Protein AF-A0A9D1HPH7-F1 (afdb_monomer_lite)

Secondary structure (DSSP, 8-state):
---B-BHHHHHHHHHH--TTT-----THHHHSGGGTTS-HHHHHHHHHHHHHHHHS-EE-TTSBEEE---HHHHHHHHHHHHTS---HHHHHHHHHHHHHTTSEEEETTTEEEEB--

Foldseek 3Di:
DWDFDFPVNLVVVVVPDDLVVDFDQDPCCPPPPLNPPPDPLLSLLLSLQVSQCSVDFDADPVRFTKDQDDLVVSQPSSCVSVVDRDDSVNSVVSVVVCVVSVQWDDDPNRMITGIDD

Structure (mmCIF, N/CA/C/O backbone):
data_AF-A0A9D1HPH7-F1
#
_entry.id   AF-A0A9D1HPH7-F1
#
loop_
_atom_site.group_PDB
_atom_site.id
_atom_site.type_symbol
_atom_site.label_atom_id
_atom_site.label_alt_id
_atom_site.label_comp_id
_atom_site.label_asym_id
_atom_site.label_entity_id
_atom_site.label_seq_id
_atom_site.pdbx_PDB_ins_code
_atom_site.Cartn_x
_atom_site.Cartn_y
_atom_site.Cartn_z
_atom_site.occupancy
_atom_site.B_iso_or_equiv
_atom_site.auth_seq_id
_atom_site.auth_comp_id
_atom_site.auth_asym_id
_atom_site.auth_atom_id
_atom_site.pdbx_PDB_model_num
ATOM 1 N N . MET A 1 1 ? -4.016 -16.016 -4.881 1.00 48.94 1 MET A N 1
ATOM 2 C CA . MET A 1 1 ? -2.557 -16.087 -4.683 1.00 48.94 1 MET A CA 1
ATOM 3 C C . MET A 1 1 ? -2.114 -14.645 -4.582 1.00 48.94 1 MET A C 1
ATOM 5 O O . MET A 1 1 ? -2.202 -13.943 -5.581 1.00 48.94 1 MET A O 1
ATOM 9 N N . ASN A 1 2 ? -1.843 -14.180 -3.363 1.00 67.44 2 ASN A N 1
ATOM 10 C CA . ASN A 1 2 ? -1.484 -12.783 -3.118 1.00 67.44 2 ASN A CA 1
ATOM 11 C C . ASN A 1 2 ? -0.053 -12.573 -3.629 1.00 67.44 2 ASN A C 1
ATOM 13 O O . ASN A 1 2 ? 0.795 -13.444 -3.429 1.00 67.44 2 ASN A O 1
ATOM 17 N N . ARG A 1 3 ? 0.179 -11.482 -4.364 1.00 87.12 3 ARG A N 1
ATOM 18 C CA . ARG A 1 3 ? 1.501 -11.086 -4.868 1.00 87.12 3 ARG A CA 1
ATOM 19 C 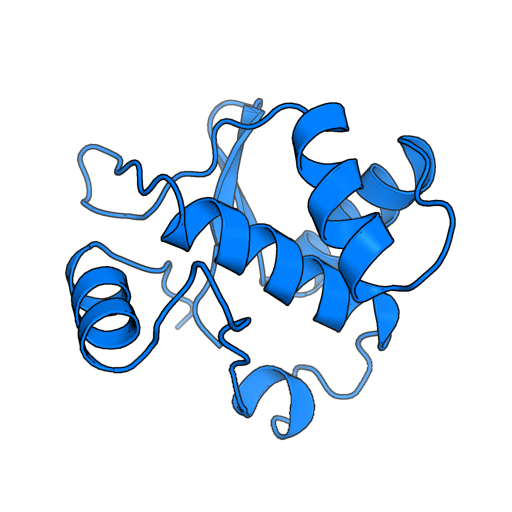C . ARG A 1 3 ? 1.750 -9.623 -4.518 1.00 87.12 3 ARG A C 1
ATOM 21 O O . ARG A 1 3 ? 0.810 -8.828 -4.537 1.00 87.12 3 ARG A O 1
ATOM 28 N N . PHE A 1 4 ? 3.002 -9.272 -4.265 1.00 91.19 4 PHE A N 1
ATOM 29 C CA . PHE A 1 4 ? 3.410 -7.890 -4.033 1.00 91.19 4 PHE A CA 1
ATOM 30 C C . PHE A 1 4 ? 3.547 -7.124 -5.345 1.00 91.19 4 PHE A C 1
ATOM 32 O O . PHE A 1 4 ? 3.727 -7.734 -6.403 1.00 91.19 4 PHE A O 1
ATOM 39 N N . TYR A 1 5 ? 3.459 -5.795 -5.275 1.00 91.88 5 TYR A N 1
ATOM 40 C CA . TYR A 1 5 ? 3.863 -4.956 -6.400 1.00 91.88 5 TYR A CA 1
ATOM 41 C C . TYR A 1 5 ? 5.327 -5.201 -6.727 1.00 91.88 5 TYR A C 1
ATOM 43 O O . TYR A 1 5 ? 6.176 -5.224 -5.836 1.00 91.88 5 TYR A O 1
ATOM 51 N N . ARG A 1 6 ? 5.614 -5.343 -8.015 1.00 93.38 6 ARG A N 1
ATOM 52 C CA . ARG A 1 6 ? 6.971 -5.460 -8.541 1.00 93.38 6 ARG A CA 1
ATOM 53 C C . ARG A 1 6 ? 7.329 -4.261 -9.390 1.00 93.38 6 ARG A C 1
ATOM 55 O O . ARG A 1 6 ? 6.471 -3.453 -9.740 1.00 93.38 6 ARG A O 1
ATOM 62 N N . GLN A 1 7 ? 8.601 -4.184 -9.761 1.00 90.62 7 GLN A N 1
ATOM 63 C CA . GLN A 1 7 ? 9.105 -3.136 -10.644 1.00 90.62 7 GLN A CA 1
ATOM 64 C C . GLN A 1 7 ? 8.269 -2.988 -11.923 1.00 90.62 7 GLN A C 1
ATOM 66 O O . GLN A 1 7 ? 7.869 -1.881 -12.261 1.00 90.62 7 GLN A O 1
ATOM 71 N N . GLU A 1 8 ? 7.913 -4.099 -12.569 1.00 91.06 8 GLU A N 1
ATOM 72 C CA . GLU A 1 8 ? 7.071 -4.100 -13.773 1.00 91.06 8 GLU A CA 1
ATOM 73 C C . GLU A 1 8 ? 5.682 -3.479 -13.548 1.00 91.06 8 GLU A C 1
ATOM 75 O O . GLU A 1 8 ? 5.189 -2.741 -14.402 1.00 91.06 8 GLU A O 1
ATOM 80 N N . ASP A 1 9 ? 5.064 -3.733 -12.390 1.00 92.25 9 ASP A N 1
ATOM 81 C CA . ASP A 1 9 ? 3.749 -3.185 -12.059 1.00 92.25 9 ASP A CA 1
ATOM 82 C C . ASP A 1 9 ? 3.850 -1.673 -11.803 1.00 92.25 9 ASP A C 1
ATOM 84 O O . ASP A 1 9 ? 2.995 -0.903 -12.246 1.00 92.25 9 ASP A O 1
ATOM 88 N N . ILE A 1 10 ? 4.911 -1.238 -11.113 1.00 90.94 10 ILE A N 1
ATOM 89 C CA . ILE A 1 10 ? 5.182 0.179 -10.843 1.00 90.94 10 ILE A CA 1
ATOM 90 C C . ILE A 1 10 ? 5.435 0.934 -12.148 1.00 90.94 10 ILE A C 1
ATOM 92 O O . ILE A 1 10 ? 4.788 1.952 -12.389 1.00 90.94 10 ILE A O 1
ATOM 96 N N . ASP A 1 11 ? 6.305 0.415 -13.014 1.00 90.50 11 ASP A N 1
ATOM 97 C CA . ASP A 1 11 ? 6.617 1.024 -14.309 1.00 90.50 11 ASP A CA 1
ATOM 98 C C . ASP A 1 11 ? 5.356 1.142 -15.177 1.00 90.50 11 ASP A C 1
ATOM 100 O O . ASP A 1 11 ? 5.109 2.178 -15.805 1.00 90.50 11 ASP A O 1
ATOM 104 N N . GLN A 1 12 ? 4.501 0.113 -15.165 1.00 90.94 12 GLN A N 1
ATOM 105 C CA . GLN A 1 12 ? 3.226 0.142 -15.873 1.00 90.94 12 GLN A CA 1
ATOM 106 C C . GLN A 1 12 ? 2.294 1.233 -15.328 1.00 90.94 12 GLN A C 1
ATOM 108 O O . GLN A 1 12 ? 1.704 1.974 -16.118 1.00 90.94 12 GLN A O 1
ATOM 113 N N . ILE A 1 13 ? 2.164 1.362 -14.005 1.00 89.81 13 ILE A N 1
ATOM 114 C CA . ILE A 1 13 ? 1.327 2.397 -13.382 1.00 89.81 13 ILE A CA 1
ATOM 115 C C . ILE A 1 13 ? 1.864 3.790 -13.722 1.00 89.81 13 ILE A C 1
ATOM 117 O O . ILE A 1 13 ? 1.107 4.636 -14.199 1.00 89.81 13 ILE A O 1
ATOM 121 N N . LEU A 1 14 ? 3.166 4.017 -13.539 1.00 88.31 14 LEU A N 1
ATOM 122 C CA . LEU A 1 14 ? 3.806 5.313 -13.773 1.00 88.31 14 LEU A CA 1
ATOM 123 C C . LEU A 1 14 ? 3.800 5.721 -15.253 1.00 88.31 14 LEU A C 1
ATOM 125 O O . LEU A 1 14 ? 3.782 6.911 -15.556 1.00 88.31 14 LEU A O 1
ATOM 129 N N . SER A 1 15 ? 3.729 4.767 -16.188 1.00 88.25 15 SER A N 1
ATOM 130 C CA . SER A 1 15 ? 3.554 5.082 -17.614 1.00 88.25 15 SER A CA 1
ATOM 131 C C . SER A 1 15 ? 2.208 5.750 -17.935 1.00 88.25 15 SER A C 1
ATOM 133 O O . SER A 1 15 ? 2.092 6.461 -18.934 1.00 88.25 15 SER A O 1
ATOM 135 N N . GLY A 1 16 ? 1.189 5.527 -17.095 1.00 83.38 16 GLY A N 1
ATOM 136 C CA . GLY A 1 16 ? -0.178 6.011 -17.296 1.00 83.38 16 GLY A CA 1
ATOM 137 C C . GLY A 1 16 ? -0.662 7.038 -16.270 1.00 83.38 16 GLY A C 1
ATOM 138 O O . GLY A 1 16 ? -1.793 7.504 -16.396 1.00 83.38 16 GLY A O 1
ATOM 139 N N . TYR A 1 17 ? 0.147 7.379 -15.262 1.00 79.94 17 TYR A N 1
ATOM 140 C CA . TYR A 1 17 ? -0.237 8.249 -14.146 1.00 79.94 17 TYR A CA 1
ATOM 141 C C . TYR A 1 17 ? 0.865 9.254 -13.799 1.00 79.94 17 TYR A C 1
ATOM 143 O O . TYR A 1 17 ? 2.020 8.884 -13.606 1.00 79.94 17 TYR A O 1
ATOM 151 N N . ASP A 1 18 ? 0.489 10.523 -13.625 1.00 83.31 18 ASP A N 1
ATOM 152 C CA . ASP A 1 18 ? 1.373 11.537 -13.044 1.00 83.31 18 ASP A CA 1
ATOM 153 C C . ASP A 1 18 ? 1.245 11.503 -11.515 1.00 83.31 18 ASP A C 1
ATOM 155 O O . ASP A 1 18 ? 0.365 12.141 -10.928 1.00 83.31 18 ASP A O 1
ATOM 159 N N . ILE A 1 19 ? 2.128 10.738 -10.867 1.00 80.94 19 ILE A N 1
ATOM 160 C CA . ILE A 1 19 ? 2.114 10.538 -9.411 1.00 80.94 19 ILE A CA 1
ATOM 161 C C . ILE A 1 19 ? 2.335 11.842 -8.630 1.00 80.94 19 ILE A C 1
ATOM 163 O O . ILE A 1 19 ? 1.973 11.916 -7.463 1.00 80.94 19 ILE A O 1
ATOM 167 N N . GLN A 1 20 ? 2.872 12.906 -9.243 1.00 76.62 20 GLN A N 1
ATOM 168 C CA . GLN A 1 20 ? 3.022 14.192 -8.551 1.00 76.62 20 GLN A CA 1
ATOM 169 C C . GLN A 1 20 ? 1.709 14.976 -8.458 1.00 76.62 20 GLN A C 1
ATOM 171 O O . GLN A 1 20 ? 1.576 15.858 -7.603 1.00 76.62 20 GLN A O 1
ATOM 176 N N . LYS A 1 21 ? 0.742 14.676 -9.331 1.00 77.62 21 LYS A N 1
ATOM 177 C CA . LYS A 1 21 ? -0.555 15.360 -9.376 1.00 77.62 21 LYS A CA 1
ATOM 178 C C . LYS A 1 21 ? -1.683 14.517 -8.803 1.00 77.62 21 LYS A C 1
ATOM 180 O O . LYS A 1 21 ? -2.539 15.066 -8.110 1.00 77.62 21 LYS A O 1
ATOM 185 N N . ASP A 1 22 ? -1.653 13.211 -9.047 1.00 81.81 22 ASP A N 1
ATOM 186 C CA . ASP A 1 22 ? -2.763 12.312 -8.764 1.00 81.81 22 ASP A CA 1
ATOM 187 C C . ASP A 1 22 ? -2.353 11.103 -7.915 1.00 81.81 22 ASP A C 1
ATOM 189 O O . ASP A 1 22 ? -1.200 10.676 -7.875 1.00 81.81 22 ASP A O 1
ATOM 193 N N . PHE A 1 23 ? -3.345 10.515 -7.245 1.00 84.81 23 PHE A N 1
ATOM 194 C CA . PHE A 1 23 ? -3.201 9.243 -6.546 1.00 84.81 23 PHE A CA 1
ATOM 195 C C . PHE A 1 23 ? -3.677 8.104 -7.441 1.00 84.81 23 PHE A C 1
ATOM 197 O O . PHE A 1 23 ? -4.784 8.149 -7.984 1.00 84.81 23 PHE A O 1
ATOM 204 N N . TYR A 1 24 ? -2.871 7.050 -7.546 1.00 88.81 24 TYR A N 1
ATOM 205 C CA . TYR A 1 24 ? -3.315 5.811 -8.167 1.00 88.81 24 TYR A CA 1
ATOM 206 C C . TYR A 1 24 ? -4.266 5.066 -7.221 1.00 88.81 24 TYR A C 1
ATOM 208 O O . TYR A 1 24 ? -3.932 4.794 -6.068 1.00 88.81 24 TYR A O 1
ATOM 216 N N . VAL A 1 25 ? -5.468 4.745 -7.708 1.00 90.12 25 VAL A N 1
ATOM 217 C CA . VAL A 1 25 ? -6.522 4.097 -6.917 1.00 90.12 25 VAL A CA 1
ATOM 218 C C . VAL A 1 25 ? -6.907 2.766 -7.557 1.00 90.12 25 VAL A C 1
ATOM 220 O O . VAL A 1 25 ? -7.635 2.751 -8.556 1.00 90.12 25 VAL A O 1
ATOM 223 N N . PRO A 1 26 ? -6.492 1.630 -6.976 1.00 90.19 26 PRO A N 1
ATOM 224 C CA . PRO A 1 26 ? -6.900 0.331 -7.487 1.00 90.19 26 PRO A CA 1
ATOM 225 C C . PRO A 1 26 ? -8.406 0.113 -7.336 1.00 90.19 26 PRO A C 1
ATOM 227 O O . PRO A 1 26 ? -8.954 0.073 -6.231 1.00 90.19 26 PRO A O 1
ATOM 230 N N . GLY A 1 27 ? -9.107 -0.064 -8.458 1.00 88.38 27 GLY A N 1
ATOM 231 C CA . GLY A 1 27 ? -10.564 -0.231 -8.450 1.00 88.38 27 GLY A CA 1
ATOM 232 C C . GLY A 1 27 ? -11.031 -1.470 -7.677 1.00 88.38 27 GLY A C 1
ATOM 233 O O . GLY A 1 27 ? -12.126 -1.469 -7.109 1.00 88.38 27 GLY A O 1
ATOM 234 N N . ALA A 1 28 ? -10.199 -2.511 -7.618 1.00 88.81 28 ALA A N 1
ATOM 235 C CA . ALA A 1 28 ? -10.465 -3.737 -6.878 1.00 88.81 28 ALA A CA 1
ATOM 236 C C . ALA A 1 28 ? -10.678 -3.503 -5.377 1.00 88.81 28 ALA A C 1
ATOM 238 O O . ALA A 1 28 ? -11.593 -4.096 -4.804 1.00 88.81 28 ALA A O 1
ATOM 239 N N . LEU A 1 29 ? -9.946 -2.557 -4.778 1.00 89.88 29 LEU A N 1
ATOM 240 C CA . LEU A 1 29 ? -10.058 -2.188 -3.363 1.00 89.88 29 LEU A CA 1
ATOM 241 C C . LEU A 1 29 ? -11.485 -1.753 -2.974 1.00 89.88 2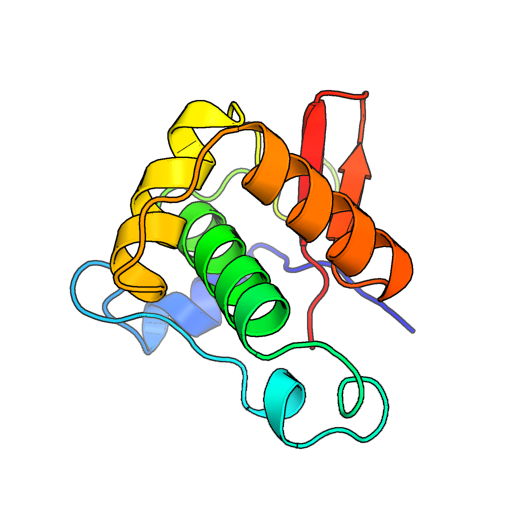9 LEU A C 1
ATOM 243 O O . LEU A 1 29 ? -11.915 -1.902 -1.828 1.00 89.88 29 LEU A O 1
ATOM 247 N N . PHE A 1 30 ? -12.256 -1.234 -3.933 1.00 89.69 30 PHE A N 1
ATOM 248 C CA . PHE A 1 30 ? -13.632 -0.770 -3.724 1.00 89.69 30 PHE A CA 1
ATOM 249 C C . PHE A 1 30 ? -14.692 -1.720 -4.283 1.00 89.69 30 PHE A C 1
ATOM 251 O O . PHE A 1 30 ? -15.838 -1.670 -3.837 1.00 89.69 30 PHE A O 1
ATOM 258 N N . LYS A 1 31 ? -14.331 -2.575 -5.246 1.00 88.75 31 LYS A N 1
ATOM 259 C CA . LYS A 1 31 ? -15.277 -3.426 -5.982 1.00 88.75 31 LYS A CA 1
ATOM 260 C C . LYS A 1 31 ? -15.281 -4.884 -5.524 1.00 88.75 31 LYS A C 1
ATOM 262 O O . LYS A 1 31 ? -16.325 -5.528 -5.605 1.00 88.75 31 LYS A O 1
ATOM 267 N N . GLN A 1 32 ? -14.149 -5.421 -5.067 1.00 88.69 32 GLN A N 1
ATOM 268 C CA . GLN A 1 32 ? -14.055 -6.827 -4.677 1.00 88.69 32 GLN A CA 1
ATOM 269 C C . GLN A 1 32 ? -14.706 -7.086 -3.312 1.00 88.69 32 GLN A C 1
ATOM 271 O O . GLN A 1 32 ? -14.619 -6.279 -2.386 1.00 88.69 32 GLN A O 1
ATOM 276 N N . ILE A 1 33 ? -15.338 -8.257 -3.180 1.00 86.31 33 ILE A N 1
ATOM 277 C CA . ILE A 1 33 ? -16.022 -8.682 -1.948 1.00 86.31 33 ILE A CA 1
ATOM 278 C C . ILE A 1 33 ? -15.026 -8.840 -0.791 1.00 86.31 33 ILE A C 1
ATOM 280 O O . ILE A 1 33 ? -15.369 -8.486 0.335 1.00 86.31 33 ILE A O 1
ATOM 284 N N . ALA A 1 34 ? -13.798 -9.288 -1.077 1.00 84.62 34 ALA A N 1
ATOM 285 C CA . ALA A 1 34 ? -12.733 -9.463 -0.087 1.00 84.62 34 ALA A CA 1
ATOM 286 C C . ALA A 1 34 ? -12.465 -8.186 0.730 1.00 84.62 34 ALA A C 1
ATOM 288 O O . ALA A 1 34 ? -12.276 -8.253 1.939 1.00 84.62 34 ALA A O 1
ATOM 289 N N . TYR A 1 35 ? -12.565 -7.011 0.100 1.00 87.12 35 TYR A N 1
ATOM 290 C CA . TYR A 1 35 ? -12.307 -5.715 0.737 1.00 87.12 35 TYR A CA 1
ATOM 291 C C . TYR A 1 35 ? -13.586 -4.946 1.086 1.00 87.12 35 TYR A C 1
ATOM 293 O O . TYR A 1 35 ? -13.532 -3.757 1.408 1.00 87.12 35 TYR A O 1
ATOM 301 N N . ARG A 1 36 ? -14.767 -5.577 1.010 1.00 86.31 36 ARG A N 1
ATOM 302 C CA . ARG A 1 36 ? -16.051 -4.901 1.270 1.00 86.31 36 ARG A CA 1
ATOM 303 C C . ARG A 1 36 ? -16.145 -4.373 2.701 1.00 86.31 36 ARG A C 1
ATOM 305 O O . ARG A 1 36 ? -16.654 -3.275 2.894 1.00 86.31 36 ARG A O 1
ATOM 312 N N . ASN A 1 37 ? -15.652 -5.143 3.667 1.00 87.19 37 ASN A N 1
ATOM 313 C CA . ASN A 1 37 ? -15.749 -4.814 5.091 1.00 87.19 37 ASN A CA 1
ATOM 314 C C . ASN A 1 37 ? -14.614 -3.902 5.578 1.00 87.19 37 ASN A C 1
ATOM 316 O O . ASN A 1 37 ? -14.660 -3.429 6.710 1.00 87.19 37 ASN A O 1
ATOM 320 N N . LEU A 1 38 ? -13.608 -3.641 4.735 1.00 90.69 38 LEU A N 1
ATOM 321 C CA . LEU A 1 38 ? -12.521 -2.735 5.080 1.00 90.69 38 LEU A CA 1
ATOM 322 C C . LEU A 1 38 ? -13.068 -1.309 5.205 1.00 90.69 38 LEU A C 1
ATOM 324 O O . LEU A 1 38 ? -13.772 -0.826 4.310 1.00 90.69 38 LEU A O 1
ATOM 328 N N . ARG A 1 39 ? -12.725 -0.623 6.297 1.00 90.75 39 ARG A N 1
ATOM 329 C CA . ARG A 1 39 ? -13.148 0.765 6.514 1.00 90.75 39 ARG A CA 1
ATOM 330 C C . ARG A 1 39 ? -12.585 1.665 5.420 1.00 90.75 39 ARG A C 1
ATOM 332 O O . ARG A 1 39 ? -11.492 1.430 4.905 1.00 90.75 39 ARG A O 1
ATOM 339 N N . LEU A 1 40 ? -13.323 2.717 5.077 1.00 88.94 40 LEU A N 1
ATOM 340 C CA . LEU A 1 40 ? -12.919 3.640 4.020 1.00 88.94 40 LEU A CA 1
ATOM 341 C C . LEU A 1 40 ? -11.564 4.290 4.338 1.00 88.94 40 LEU A C 1
ATOM 343 O O . LEU A 1 40 ? -10.720 4.404 3.457 1.00 88.94 40 LEU A O 1
ATOM 347 N N . GLU A 1 41 ? -11.326 4.641 5.600 1.00 87.69 41 GLU A N 1
ATOM 348 C CA . GLU A 1 41 ? -10.052 5.177 6.083 1.00 87.69 41 GLU A CA 1
ATOM 349 C C . GLU A 1 41 ? -8.884 4.216 5.850 1.00 87.69 41 GLU A C 1
ATOM 351 O O . GLU A 1 41 ? -7.813 4.648 5.444 1.00 87.69 41 GLU A O 1
ATOM 356 N N . VAL A 1 42 ? -9.098 2.914 6.039 1.00 90.56 42 VAL A N 1
ATOM 357 C CA . VAL A 1 42 ? -8.067 1.889 5.828 1.00 90.56 42 VAL A CA 1
ATOM 358 C C . VAL A 1 42 ? -7.788 1.715 4.332 1.00 90.56 42 VAL A C 1
ATOM 360 O O . VAL A 1 42 ? -6.638 1.569 3.929 1.00 90.56 42 VAL A O 1
ATOM 363 N N . LYS A 1 43 ? -8.814 1.827 3.475 1.00 92.12 43 LYS A N 1
ATOM 364 C CA . LYS A 1 43 ? -8.627 1.844 2.012 1.00 92.12 43 LYS A CA 1
ATOM 365 C C . LYS A 1 43 ? -7.809 3.054 1.567 1.00 92.12 43 LYS A C 1
ATOM 367 O O . LYS A 1 43 ? -6.892 2.916 0.764 1.00 92.12 43 LYS A O 1
ATOM 372 N N . TRP A 1 44 ? -8.108 4.232 2.115 1.00 89.81 44 TRP A N 1
ATOM 373 C CA . TRP A 1 44 ? -7.290 5.424 1.889 1.00 89.81 44 TRP A CA 1
ATOM 374 C C . TRP A 1 44 ? -5.879 5.256 2.432 1.00 89.81 44 TRP A C 1
ATOM 376 O O . TRP A 1 44 ? -4.937 5.732 1.802 1.00 89.81 44 TRP A O 1
ATOM 386 N N . ALA A 1 45 ? -5.722 4.535 3.543 1.00 89.44 45 ALA A N 1
ATOM 387 C CA . ALA A 1 45 ? -4.410 4.259 4.088 1.00 89.44 45 ALA A CA 1
ATOM 388 C C . ALA A 1 45 ? -3.549 3.433 3.138 1.00 89.44 45 ALA A C 1
ATOM 390 O O . ALA A 1 45 ? -2.419 3.817 2.848 1.00 89.44 45 ALA A O 1
ATOM 391 N N . TYR A 1 46 ? -4.120 2.377 2.564 1.00 91.94 46 TYR A N 1
ATOM 392 C CA . TYR A 1 46 ? -3.466 1.597 1.521 1.00 91.94 46 TYR A CA 1
ATOM 393 C C . TYR A 1 46 ? -3.054 2.458 0.315 1.00 91.94 46 TYR A C 1
ATOM 395 O O . TYR A 1 46 ? -1.915 2.375 -0.133 1.00 91.94 46 TYR A O 1
ATOM 403 N N . ILE A 1 47 ? -3.945 3.328 -0.178 1.00 91.00 47 ILE A N 1
ATOM 404 C CA . ILE A 1 47 ? -3.644 4.234 -1.304 1.00 91.00 47 ILE A CA 1
ATOM 405 C C . ILE A 1 47 ? -2.494 5.188 -0.952 1.00 91.00 47 ILE A C 1
ATOM 407 O O . ILE A 1 47 ? -1.631 5.447 -1.786 1.00 91.00 47 ILE A O 1
ATOM 411 N N . GLY A 1 48 ? -2.454 5.689 0.286 1.00 89.00 48 GLY A N 1
ATOM 412 C CA . GLY A 1 48 ? -1.364 6.530 0.775 1.00 89.00 48 GLY A CA 1
ATOM 413 C C . GLY A 1 48 ? -0.019 5.803 0.805 1.00 89.00 48 GLY A C 1
ATOM 414 O O . GLY A 1 48 ? 0.979 6.365 0.363 1.00 89.00 48 GLY A O 1
ATOM 415 N N . LEU A 1 49 ? 0.005 4.548 1.265 1.00 89.31 49 LEU A N 1
ATOM 416 C CA . LEU A 1 49 ? 1.215 3.717 1.241 1.00 89.31 49 LEU A CA 1
ATOM 417 C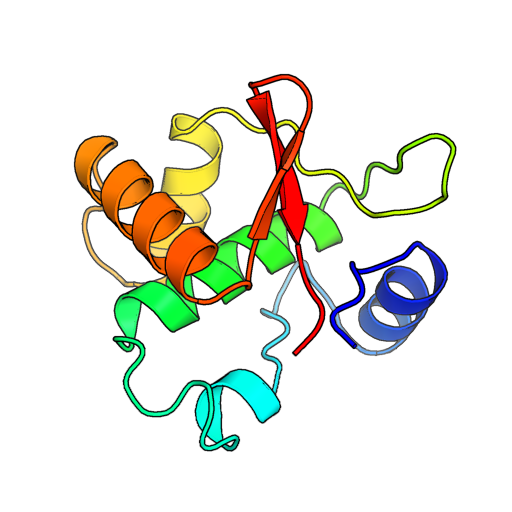 C . LEU A 1 49 ? 1.658 3.414 -0.190 1.00 89.31 49 LEU A C 1
ATOM 419 O O . LEU A 1 49 ? 2.836 3.546 -0.507 1.00 89.31 49 LEU A O 1
ATOM 423 N N . LEU A 1 50 ? 0.717 3.070 -1.070 1.00 90.69 50 LEU A N 1
ATOM 424 C CA . LEU A 1 50 ? 1.007 2.813 -2.476 1.00 90.69 50 LEU A CA 1
ATOM 425 C C . LEU A 1 50 ? 1.578 4.056 -3.164 1.00 90.69 50 LEU A C 1
ATOM 427 O O . LEU A 1 50 ? 2.531 3.955 -3.923 1.00 90.69 50 LEU A O 1
ATOM 431 N N . HIS A 1 51 ? 1.055 5.241 -2.862 1.00 89.44 51 HIS A N 1
ATOM 432 C CA . HIS A 1 51 ? 1.598 6.488 -3.390 1.00 89.44 51 HIS A CA 1
ATOM 433 C C . HIS A 1 51 ? 3.042 6.746 -2.946 1.00 89.44 51 HIS A C 1
ATOM 435 O O . HIS A 1 51 ? 3.834 7.224 -3.753 1.00 89.44 51 HIS A O 1
ATOM 441 N N . LEU A 1 52 ? 3.403 6.402 -1.706 1.00 87.75 52 LEU A N 1
ATOM 442 C CA . LEU A 1 52 ? 4.793 6.485 -1.252 1.00 87.75 52 LEU A CA 1
ATOM 443 C C . LEU A 1 52 ? 5.690 5.513 -2.025 1.00 87.75 52 LEU A C 1
ATOM 445 O O . LEU A 1 52 ? 6.722 5.932 -2.539 1.00 87.75 52 LEU A O 1
ATOM 449 N N . VAL A 1 53 ? 5.249 4.260 -2.192 1.00 89.75 53 VAL A N 1
ATOM 450 C CA . VAL A 1 53 ? 5.962 3.258 -3.006 1.00 89.75 53 VAL A CA 1
ATOM 451 C C . VAL A 1 53 ? 6.158 3.740 -4.447 1.00 89.75 53 VAL A C 1
ATOM 453 O O . VAL A 1 53 ? 7.225 3.562 -5.017 1.00 89.75 53 VAL A O 1
ATOM 456 N N . LEU A 1 54 ? 5.141 4.361 -5.046 1.00 89.19 54 LEU A N 1
ATOM 457 C CA . LEU A 1 54 ? 5.211 4.873 -6.416 1.00 89.19 54 LEU A CA 1
ATOM 458 C C . LEU A 1 54 ? 6.063 6.147 -6.540 1.00 89.19 54 LEU A C 1
ATOM 460 O O . LEU A 1 54 ? 6.577 6.423 -7.621 1.00 89.19 54 LEU A O 1
ATOM 464 N N . SER A 1 55 ? 6.188 6.934 -5.469 1.00 86.69 55 SER A N 1
ATOM 465 C CA . SER A 1 55 ? 6.946 8.192 -5.479 1.00 86.69 55 SER A CA 1
ATOM 466 C C . SER A 1 55 ? 8.449 7.962 -5.335 1.00 86.69 55 SER A C 1
ATOM 468 O O . SER A 1 55 ? 9.229 8.600 -6.037 1.00 86.69 55 SER A O 1
ATOM 470 N N . GLU A 1 56 ? 8.853 7.041 -4.458 1.00 86.00 56 GLU A N 1
ATOM 471 C CA . GLU A 1 56 ? 10.251 6.630 -4.285 1.00 86.00 56 GLU A CA 1
ATOM 472 C C . GLU A 1 56 ? 10.321 5.093 -4.268 1.00 86.00 56 GLU A C 1
ATOM 474 O O . GLU A 1 56 ? 10.371 4.469 -3.204 1.00 86.00 56 GLU A O 1
ATOM 479 N N . PRO A 1 57 ? 10.265 4.453 -5.450 1.00 86.25 57 PRO A N 1
ATOM 480 C CA . PRO A 1 57 ? 10.261 3.003 -5.536 1.00 86.25 57 PRO A CA 1
ATOM 481 C C . PRO A 1 57 ? 11.616 2.421 -5.132 1.00 86.25 57 PRO A C 1
ATOM 483 O O . PRO A 1 57 ? 12.650 2.697 -5.744 1.00 86.25 57 PRO A O 1
ATOM 486 N N . HIS A 1 58 ? 11.588 1.557 -4.121 1.00 88.69 58 HIS A N 1
ATOM 487 C CA . HIS A 1 58 ? 12.704 0.718 -3.704 1.00 88.69 58 HIS A CA 1
ATOM 488 C C . HIS A 1 58 ? 12.324 -0.750 -3.879 1.00 88.69 58 HIS A C 1
ATOM 490 O O . HIS A 1 58 ? 11.169 -1.116 -3.681 1.00 88.69 58 HIS A O 1
ATOM 496 N N . PHE A 1 59 ? 13.284 -1.599 -4.239 1.00 89.50 59 PHE A N 1
ATOM 497 C CA . PHE A 1 59 ? 13.037 -3.016 -4.506 1.00 89.50 59 PHE A CA 1
ATOM 498 C C . PHE A 1 59 ? 13.999 -3.890 -3.711 1.00 89.50 59 PHE A C 1
ATOM 500 O O . PHE A 1 59 ? 15.160 -3.523 -3.521 1.00 89.50 59 PHE A O 1
ATOM 507 N N . ASN A 1 60 ? 13.513 -5.041 -3.247 1.00 87.50 60 ASN A N 1
ATOM 508 C CA . ASN A 1 60 ? 14.366 -6.078 -2.666 1.00 87.50 60 ASN A CA 1
ATOM 509 C C . ASN A 1 60 ? 15.075 -6.899 -3.764 1.00 87.50 60 ASN A C 1
ATOM 511 O O . ASN A 1 60 ? 14.800 -6.742 -4.955 1.00 87.50 60 ASN A O 1
ATOM 515 N N . ASP A 1 61 ? 15.934 -7.841 -3.360 1.00 86.56 61 ASP A N 1
ATOM 516 C CA . ASP A 1 61 ? 16.641 -8.746 -4.284 1.00 86.56 61 ASP A CA 1
ATOM 517 C C . ASP A 1 61 ?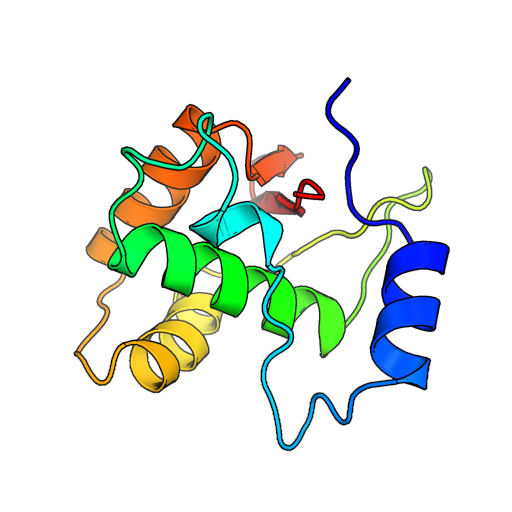 15.697 -9.634 -5.126 1.00 86.56 61 ASP A C 1
ATOM 519 O O . ASP A 1 61 ? 16.094 -10.150 -6.170 1.00 86.56 61 ASP A O 1
ATOM 523 N N . ASN A 1 62 ? 14.437 -9.797 -4.701 1.00 85.81 62 ASN A N 1
ATOM 524 C CA . ASN A 1 62 ? 13.401 -10.539 -5.426 1.00 85.81 62 ASN A CA 1
ATOM 525 C C . ASN A 1 62 ? 12.609 -9.661 -6.419 1.00 85.81 62 ASN A C 1
ATOM 527 O O . ASN A 1 62 ? 11.754 -10.181 -7.140 1.00 85.81 62 ASN A O 1
ATOM 531 N N . GLY A 1 63 ? 12.881 -8.351 -6.470 1.00 86.75 63 GLY A N 1
ATOM 532 C CA . GLY A 1 63 ? 12.178 -7.381 -7.313 1.00 86.75 63 GLY A CA 1
ATOM 533 C C . GLY A 1 63 ? 10.822 -6.916 -6.768 1.00 86.75 63 GLY A C 1
ATOM 534 O O . GLY A 1 63 ? 10.074 -6.260 -7.497 1.00 86.75 63 GLY A O 1
ATOM 535 N N . ASP A 1 64 ? 10.492 -7.244 -5.516 1.00 90.94 64 ASP A N 1
ATOM 536 C CA . ASP A 1 64 ? 9.270 -6.783 -4.855 1.00 90.94 64 ASP A CA 1
ATOM 537 C C . ASP A 1 64 ? 9.483 -5.387 -4.252 1.00 90.94 64 ASP A C 1
ATOM 539 O O . ASP A 1 64 ? 10.546 -5.079 -3.703 1.00 90.94 64 ASP A O 1
ATOM 543 N N . ALA A 1 65 ? 8.460 -4.543 -4.357 1.00 89.50 65 ALA A N 1
ATOM 544 C CA . ALA A 1 65 ? 8.501 -3.157 -3.928 1.00 89.50 65 ALA A CA 1
ATOM 545 C C . ALA A 1 65 ? 8.475 -3.035 -2.399 1.00 89.50 65 ALA A C 1
ATOM 547 O O . ALA A 1 65 ? 7.530 -3.477 -1.740 1.00 89.50 65 ALA A O 1
ATOM 548 N N . LEU A 1 66 ? 9.506 -2.393 -1.856 1.00 87.69 66 LEU A N 1
ATOM 549 C CA . LEU A 1 66 ? 9.701 -2.125 -0.440 1.00 87.69 66 LEU A CA 1
ATOM 550 C C . LEU A 1 66 ? 9.349 -0.681 -0.097 1.00 87.69 66 LEU A C 1
ATOM 552 O O . LEU A 1 66 ? 9.688 0.263 -0.810 1.00 87.69 66 LEU A O 1
ATOM 556 N N . LEU A 1 67 ? 8.741 -0.521 1.071 1.00 86.44 67 LEU A N 1
ATOM 557 C CA . LEU A 1 67 ? 8.498 0.759 1.707 1.00 86.44 67 LEU A CA 1
ATOM 558 C C . LEU A 1 67 ? 9.286 0.824 3.024 1.00 86.44 67 LEU A C 1
ATOM 560 O O . LEU A 1 67 ? 8.846 0.278 4.035 1.00 86.44 67 LEU A O 1
ATOM 564 N N . SER A 1 68 ? 10.424 1.521 3.014 1.00 78.31 68 SER A N 1
ATOM 565 C CA . SER A 1 68 ? 11.325 1.697 4.172 1.00 78.31 68 SER A CA 1
ATOM 566 C C . SER A 1 68 ? 11.096 3.026 4.906 1.00 78.31 68 SER A C 1
ATOM 568 O O . SER A 1 68 ? 12.034 3.727 5.287 1.00 78.31 68 SER A O 1
ATOM 570 N N . TYR A 1 69 ? 9.834 3.421 5.073 1.00 70.75 69 TYR A N 1
ATOM 571 C CA . TYR A 1 69 ? 9.480 4.713 5.661 1.00 70.75 69 TYR A CA 1
ATOM 572 C C . TYR A 1 69 ? 9.184 4.614 7.157 1.00 70.75 69 TYR A C 1
ATOM 574 O O . TYR A 1 69 ? 8.581 3.660 7.641 1.00 70.75 69 TYR A O 1
ATOM 582 N N . GLY A 1 70 ? 9.543 5.661 7.901 1.00 68.19 70 GLY A N 1
ATOM 583 C CA . GLY A 1 70 ? 9.082 5.820 9.279 1.00 68.19 70 GLY A CA 1
ATOM 584 C C . GLY A 1 70 ? 7.594 6.190 9.342 1.00 68.19 70 GLY A C 1
ATOM 585 O O . GLY A 1 70 ? 7.072 6.859 8.449 1.00 68.19 70 GLY A O 1
ATOM 586 N N . ILE A 1 71 ? 6.927 5.842 10.446 1.00 68.56 71 ILE A N 1
ATOM 587 C CA . ILE A 1 71 ? 5.508 6.165 10.723 1.00 68.56 71 ILE A CA 1
ATOM 588 C C . ILE A 1 71 ? 5.182 7.649 10.477 1.00 68.56 71 ILE A C 1
ATOM 590 O O . ILE A 1 71 ? 4.125 7.978 9.941 1.00 68.56 71 ILE A O 1
ATOM 594 N N . GLN A 1 72 ? 6.110 8.553 10.806 1.00 70.44 72 GLN A N 1
ATOM 595 C CA . GLN A 1 72 ? 5.941 9.995 10.597 1.00 70.44 72 GLN A CA 1
ATOM 596 C C . GLN A 1 72 ? 5.861 10.389 9.120 1.00 70.44 72 GLN A C 1
ATOM 598 O O . GLN A 1 72 ? 5.088 11.272 8.754 1.00 70.44 72 GLN A O 1
ATOM 603 N N . GLN A 1 73 ? 6.622 9.712 8.263 1.00 72.88 73 GLN A N 1
ATOM 604 C CA . GLN A 1 73 ? 6.636 9.977 6.826 1.00 72.88 73 GLN A CA 1
ATOM 605 C C . GLN A 1 73 ? 5.361 9.431 6.164 1.00 72.88 73 GLN A C 1
ATOM 607 O O . GLN A 1 73 ? 4.837 10.040 5.235 1.00 72.88 73 GLN A O 1
ATOM 612 N N . MET A 1 74 ? 4.787 8.357 6.719 1.00 75.06 74 MET A N 1
ATOM 613 C CA . MET A 1 74 ? 3.480 7.835 6.304 1.00 75.06 74 MET A CA 1
ATOM 614 C C . MET A 1 74 ? 2.317 8.746 6.715 1.00 75.06 74 MET A C 1
ATOM 616 O O . MET A 1 74 ? 1.333 8.851 5.989 1.00 75.06 74 MET A O 1
ATOM 620 N N . ALA A 1 75 ? 2.408 9.447 7.848 1.00 73.56 75 ALA A N 1
ATOM 621 C CA . ALA A 1 75 ? 1.309 10.267 8.359 1.00 73.56 75 ALA A CA 1
ATOM 622 C C . ALA A 1 75 ? 0.923 11.439 7.433 1.00 73.56 75 ALA A C 1
ATOM 624 O O . ALA A 1 75 ? -0.253 11.796 7.353 1.00 73.56 75 ALA A O 1
ATOM 625 N N . MET A 1 76 ? 1.881 12.031 6.711 1.00 72.94 76 MET A N 1
ATOM 626 C CA . MET A 1 76 ? 1.645 13.227 5.890 1.00 72.94 76 MET A CA 1
ATOM 627 C C . MET A 1 76 ? 0.788 12.956 4.631 1.00 72.94 76 MET A C 1
ATOM 629 O O . MET A 1 76 ? -0.226 13.644 4.460 1.00 72.94 76 MET A O 1
ATOM 633 N N . PRO A 1 77 ? 1.091 11.951 3.781 1.00 75.00 77 PRO A N 1
ATOM 634 C CA . PRO A 1 77 ? 0.202 11.549 2.686 1.00 75.00 77 PRO A CA 1
ATOM 635 C C . PRO A 1 77 ? -1.183 11.118 3.179 1.00 75.00 77 PRO A C 1
ATOM 637 O O . PRO A 1 77 ? -2.195 11.479 2.578 1.00 75.00 77 PRO A O 1
ATOM 640 N N . LEU A 1 78 ? -1.238 10.401 4.306 1.00 78.44 78 LEU A N 1
ATOM 641 C CA . LEU A 1 78 ? -2.488 9.942 4.914 1.00 78.44 78 LEU A CA 1
ATOM 642 C C . LEU A 1 78 ? -3.367 11.107 5.373 1.00 78.44 78 LEU A C 1
ATOM 644 O O . LEU A 1 78 ? -4.559 11.138 5.074 1.00 78.44 78 LEU A O 1
ATOM 648 N N . ALA A 1 79 ? -2.786 12.098 6.050 1.00 78.00 79 ALA A N 1
ATOM 649 C CA . ALA A 1 79 ? -3.505 13.292 6.480 1.00 78.00 79 ALA A CA 1
ATOM 650 C C . ALA A 1 79 ? -4.048 14.095 5.287 1.00 78.00 79 ALA A C 1
ATOM 652 O O . ALA A 1 79 ? -5.185 14.573 5.340 1.00 78.00 79 ALA A O 1
ATOM 653 N N . LYS A 1 80 ? -3.270 14.193 4.197 1.00 76.19 80 LYS A N 1
ATOM 654 C CA . LYS A 1 80 ? -3.684 14.853 2.949 1.00 76.19 80 LYS A CA 1
ATOM 655 C C . LYS A 1 80 ? -4.857 14.125 2.284 1.00 76.19 80 LYS A C 1
ATOM 657 O O . LYS A 1 80 ? -5.817 14.778 1.888 1.00 76.19 80 LYS A O 1
ATOM 662 N N . LEU A 1 81 ? -4.805 12.794 2.202 1.00 77.75 81 LEU A N 1
ATOM 663 C CA . LEU A 1 81 ? -5.872 11.969 1.620 1.00 77.75 81 LEU A CA 1
ATOM 664 C C . LEU A 1 81 ? -7.152 11.975 2.459 1.00 77.75 81 LEU A C 1
ATOM 666 O O . LEU A 1 81 ? -8.256 12.037 1.925 1.00 77.75 81 LEU A O 1
ATOM 670 N N . MET A 1 82 ? -7.015 11.914 3.781 1.00 73.06 82 MET A N 1
ATOM 671 C CA . MET A 1 82 ? -8.152 11.780 4.689 1.00 73.06 82 MET A CA 1
ATOM 672 C C . MET A 1 82 ? -8.754 13.120 5.127 1.00 73.06 82 MET A C 1
ATOM 674 O O . MET A 1 82 ? -9.784 13.118 5.805 1.00 73.06 82 MET A O 1
ATOM 678 N N . ASN A 1 83 ? -8.113 14.246 4.788 1.00 73.88 83 ASN A N 1
ATOM 679 C CA . ASN A 1 83 ? -8.468 15.596 5.240 1.00 73.88 83 ASN A CA 1
ATOM 680 C C . ASN A 1 83 ? -8.728 15.667 6.762 1.00 73.88 83 ASN A C 1
ATOM 682 O O . ASN A 1 83 ? -9.670 16.303 7.241 1.00 73.88 83 ASN A O 1
ATOM 686 N N . LYS A 1 84 ? -7.928 14.925 7.534 1.00 75.06 84 LYS A N 1
ATOM 687 C CA . LYS A 1 84 ? -8.062 14.758 8.986 1.00 75.06 84 LYS A CA 1
ATOM 688 C C . LYS A 1 84 ? -6.682 14.656 9.615 1.00 75.06 84 LYS A C 1
ATOM 690 O O . LYS A 1 84 ? -5.727 14.216 8.982 1.00 75.06 84 LYS A O 1
ATOM 695 N N . LYS A 1 85 ? -6.594 15.003 10.900 1.00 75.44 85 LYS A N 1
ATOM 696 C CA . LYS A 1 85 ? -5.373 14.794 11.677 1.00 75.44 85 LYS A CA 1
ATOM 697 C C . LYS A 1 85 ? -5.138 13.293 11.882 1.00 75.44 85 LYS A C 1
ATOM 699 O O . LYS A 1 85 ? -5.938 12.614 12.542 1.00 75.44 85 LYS A O 1
ATOM 704 N N . VAL A 1 86 ? -4.058 12.795 11.289 1.00 77.06 86 VAL A N 1
ATOM 705 C CA . VAL A 1 86 ? -3.568 11.425 11.446 1.00 77.06 86 VAL A CA 1
ATOM 706 C C . VAL A 1 86 ? -2.362 11.488 12.377 1.00 77.06 86 VAL A C 1
ATOM 708 O O . VAL A 1 86 ? -1.315 12.004 12.002 1.00 77.06 86 VAL A O 1
ATOM 711 N N . ASP A 1 87 ? -2.550 11.032 13.613 1.00 80.88 87 ASP A N 1
ATOM 712 C CA . ASP A 1 87 ? -1.480 10.908 14.606 1.00 80.88 87 ASP A CA 1
ATOM 713 C C . ASP A 1 87 ? -0.862 9.495 14.517 1.00 80.88 87 ASP A C 1
ATOM 715 O O . ASP A 1 87 ? -1.468 8.591 13.933 1.00 80.88 87 ASP A O 1
ATOM 719 N N . GLU A 1 88 ? 0.319 9.282 15.103 1.00 80.12 88 GLU A N 1
ATOM 720 C CA . GLU A 1 88 ? 1.082 8.023 14.986 1.00 80.12 88 GLU A CA 1
ATOM 721 C C . GLU A 1 88 ? 0.266 6.780 15.385 1.00 80.12 88 GLU A C 1
ATOM 723 O O . GLU A 1 88 ? 0.287 5.769 14.684 1.00 80.12 88 GLU A O 1
ATOM 728 N N . GLU A 1 89 ? -0.540 6.869 16.448 1.00 85.50 89 GLU A N 1
ATOM 729 C CA . GLU A 1 89 ? -1.410 5.774 16.904 1.00 85.50 89 GLU A CA 1
ATOM 730 C C . GLU A 1 89 ? -2.414 5.332 15.826 1.00 85.50 89 GLU A C 1
ATOM 732 O O . GLU A 1 89 ? -2.650 4.139 15.635 1.00 85.50 89 GLU A O 1
ATOM 737 N N . LYS A 1 90 ? -2.973 6.280 15.064 1.00 86.12 90 LYS A N 1
ATOM 738 C CA . LYS A 1 90 ? -3.905 5.962 13.972 1.00 86.12 90 LYS A CA 1
ATOM 739 C C . LYS A 1 90 ? -3.189 5.290 12.813 1.00 86.12 90 LYS A C 1
ATOM 741 O O . LYS A 1 90 ? -3.733 4.349 12.245 1.00 86.12 90 LYS A O 1
ATOM 746 N N . VAL A 1 91 ? -1.977 5.742 12.481 1.00 84.62 91 VAL A N 1
ATOM 747 C CA . VAL A 1 91 ? -1.154 5.083 11.456 1.00 84.62 91 VAL A CA 1
ATOM 748 C C . VAL A 1 91 ? -0.917 3.628 11.850 1.00 84.62 91 VAL A C 1
ATOM 750 O O . VAL A 1 91 ? -1.142 2.737 11.038 1.00 84.62 91 VAL A O 1
ATOM 753 N N . HIS A 1 92 ? -0.565 3.367 13.111 1.00 87.00 92 HIS A N 1
ATOM 754 C CA . HIS A 1 92 ? -0.409 2.002 13.612 1.00 87.00 92 HIS A CA 1
ATOM 755 C C . HIS A 1 92 ? -1.684 1.163 13.497 1.00 87.00 92 HIS A C 1
ATOM 757 O O . HIS A 1 92 ? -1.610 0.017 13.056 1.00 87.00 92 HIS A O 1
ATOM 763 N N . GLN A 1 93 ? -2.845 1.718 13.854 1.00 90.00 93 GLN A N 1
ATOM 764 C CA . GLN A 1 93 ? -4.128 1.023 13.704 1.00 90.00 93 GLN A CA 1
ATOM 765 C C . GLN A 1 93 ? -4.402 0.662 12.239 1.00 90.00 93 GLN A C 1
ATOM 767 O O . GLN A 1 93 ? -4.710 -0.492 11.947 1.00 90.00 93 GLN A O 1
ATOM 772 N N . TYR A 1 94 ? -4.194 1.603 11.312 1.00 89.88 94 TYR A N 1
ATOM 773 C CA . TYR A 1 94 ? -4.372 1.343 9.883 1.00 89.88 94 TYR A CA 1
ATOM 774 C C . TYR A 1 94 ? -3.413 0.275 9.366 1.00 89.88 94 TYR A C 1
ATOM 776 O O . TYR A 1 94 ? -3.841 -0.616 8.643 1.00 89.88 94 TYR A O 1
ATOM 784 N N . LEU A 1 95 ? -2.138 0.314 9.761 1.00 89.19 95 LEU A N 1
ATOM 785 C CA . LEU A 1 95 ? -1.171 -0.715 9.379 1.00 89.19 95 LEU A CA 1
ATOM 786 C C . LEU A 1 95 ? -1.572 -2.099 9.906 1.00 89.19 95 LEU A C 1
ATOM 788 O O . LEU A 1 95 ? -1.418 -3.086 9.194 1.00 89.19 95 LEU A O 1
ATOM 792 N N . ASN A 1 96 ? -2.114 -2.188 11.123 1.00 90.81 96 ASN A N 1
ATOM 793 C CA . ASN A 1 96 ? -2.595 -3.458 11.667 1.00 90.81 96 ASN A CA 1
ATOM 794 C C . ASN A 1 96 ? -3.783 -4.001 10.861 1.00 90.81 96 ASN A C 1
ATOM 796 O O . ASN A 1 96 ? -3.742 -5.151 10.438 1.00 90.81 96 ASN A O 1
ATOM 800 N N . GLU A 1 97 ? -4.784 -3.170 10.567 1.00 91.62 97 GLU A N 1
ATOM 801 C CA . GLU A 1 97 ? -5.942 -3.578 9.757 1.00 91.62 97 GLU A CA 1
ATOM 802 C C . GLU A 1 97 ? -5.556 -3.954 8.321 1.00 91.62 97 GLU A C 1
ATOM 804 O O . GLU A 1 97 ? -6.126 -4.877 7.743 1.00 91.62 97 GLU A O 1
ATOM 809 N N . LEU A 1 98 ? -4.574 -3.265 7.732 1.00 91.81 98 LEU A N 1
ATOM 810 C CA . LEU A 1 98 ? -4.050 -3.612 6.411 1.00 91.81 98 LEU A CA 1
ATOM 811 C C . LEU A 1 98 ? -3.332 -4.963 6.413 1.00 91.81 98 LEU A C 1
ATOM 813 O O . LEU A 1 98 ? -3.472 -5.707 5.445 1.00 91.81 98 LEU A O 1
ATOM 817 N N . ARG A 1 99 ? -2.600 -5.301 7.483 1.00 91.12 99 ARG A N 1
ATOM 818 C CA . ARG A 1 99 ? -2.006 -6.639 7.637 1.00 91.12 99 ARG A CA 1
ATOM 819 C C . ARG A 1 99 ? -3.080 -7.709 7.800 1.00 91.12 99 ARG A C 1
ATOM 821 O O . ARG A 1 99 ? -3.000 -8.734 7.143 1.00 91.12 99 ARG A O 1
ATOM 828 N N . GLU A 1 100 ? -4.097 -7.464 8.626 1.00 90.69 100 GLU A N 1
ATOM 829 C CA . GLU A 1 100 ? -5.217 -8.403 8.816 1.00 90.69 100 GLU A CA 1
ATOM 830 C C . GLU A 1 100 ? -6.019 -8.644 7.528 1.00 90.69 100 GLU A C 1
ATOM 832 O O . GLU A 1 100 ? -6.632 -9.696 7.365 1.00 90.69 100 GLU A O 1
ATOM 837 N N . ALA A 1 101 ? -6.008 -7.678 6.607 1.00 90.25 101 ALA A N 1
ATOM 838 C CA . ALA A 1 101 ? -6.637 -7.779 5.294 1.00 90.25 101 ALA A CA 1
ATOM 839 C C . ALA A 1 101 ? -5.712 -8.329 4.191 1.00 90.25 101 ALA A C 1
ATOM 841 O O . ALA A 1 101 ? -6.083 -8.268 3.017 1.00 90.25 101 ALA A O 1
ATOM 842 N N . ASP A 1 102 ? -4.516 -8.814 4.545 1.00 90.44 102 ASP A N 1
ATOM 843 C CA . ASP A 1 102 ? -3.473 -9.272 3.621 1.00 90.44 102 ASP A CA 1
ATOM 844 C C . ASP A 1 102 ? -3.104 -8.230 2.544 1.00 90.44 102 ASP A C 1
ATOM 846 O O . ASP A 1 102 ? -2.756 -8.572 1.414 1.00 90.44 102 ASP A O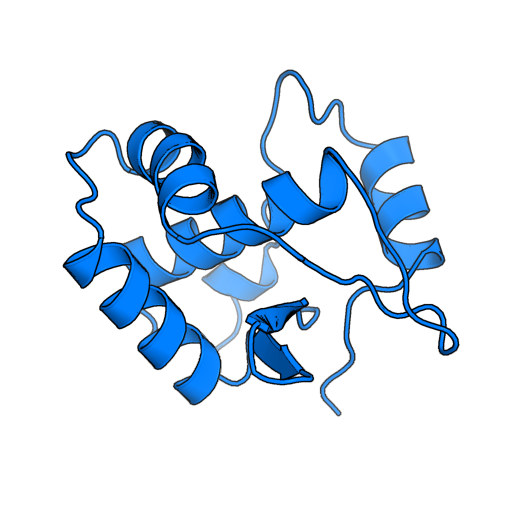 1
ATOM 850 N N . LEU A 1 103 ? -3.186 -6.935 2.863 1.00 91.31 103 LEU A N 1
ATOM 851 C CA . LEU A 1 103 ? -2.864 -5.841 1.937 1.00 91.31 103 LEU A CA 1
ATOM 852 C C . LEU A 1 103 ? -1.411 -5.377 2.039 1.00 91.31 103 LEU A C 1
ATOM 854 O O . LEU A 1 103 ? -0.882 -4.806 1.084 1.00 91.31 103 LEU A O 1
ATOM 858 N N . ILE A 1 104 ? -0.771 -5.618 3.180 1.00 91.38 104 ILE A N 1
ATOM 859 C CA . ILE A 1 104 ? 0.647 -5.341 3.402 1.00 91.38 104 ILE A CA 1
ATOM 860 C C . ILE A 1 104 ? 1.284 -6.463 4.218 1.00 91.38 104 ILE A C 1
ATOM 862 O O . ILE A 1 104 ? 0.616 -7.101 5.031 1.00 91.38 104 ILE A O 1
ATOM 866 N N . GLU A 1 105 ? 2.591 -6.638 4.065 1.00 90.62 105 GLU A N 1
ATOM 867 C CA . GLU A 1 105 ? 3.394 -7.552 4.876 1.00 90.62 105 GLU A CA 1
ATOM 868 C C . GLU A 1 105 ? 4.611 -6.821 5.446 1.00 90.62 105 GLU A C 1
ATOM 870 O O . GLU A 1 105 ? 5.228 -6.009 4.763 1.00 90.62 105 GLU A O 1
ATOM 875 N N . SER A 1 106 ? 4.950 -7.071 6.713 1.00 86.88 106 SER A N 1
ATOM 876 C CA . SER A 1 106 ? 6.131 -6.472 7.342 1.00 86.88 106 SER A CA 1
ATOM 877 C C . SER A 1 106 ? 7.356 -7.362 7.167 1.00 86.88 106 SER A C 1
ATOM 879 O O . SER A 1 106 ? 7.340 -8.522 7.569 1.00 86.88 106 SER A O 1
ATOM 881 N N . VAL A 1 107 ? 8.435 -6.792 6.636 1.00 83.69 107 VAL A N 1
ATOM 882 C CA . VAL A 1 107 ? 9.711 -7.465 6.378 1.00 83.69 107 VAL A CA 1
ATOM 883 C C . VAL A 1 107 ? 10.797 -6.822 7.236 1.00 83.69 107 VAL A C 1
ATOM 885 O O . VAL A 1 107 ? 10.825 -5.608 7.430 1.00 83.69 107 VAL A O 1
ATOM 888 N N . ASN A 1 108 ? 11.673 -7.643 7.821 1.00 74.12 108 ASN A N 1
ATOM 889 C CA . ASN A 1 108 ? 12.794 -7.193 8.661 1.00 74.12 108 ASN A CA 1
ATOM 890 C C . ASN A 1 108 ? 12.407 -6.263 9.838 1.00 74.12 108 ASN A C 1
ATOM 892 O O . ASN A 1 108 ? 13.252 -5.565 10.390 1.00 74.12 108 ASN A O 1
ATOM 896 N N . GLY A 1 109 ? 11.131 -6.252 10.244 1.00 69.94 109 GLY A N 1
ATOM 897 C CA . GLY A 1 109 ? 10.616 -5.466 11.371 1.00 69.94 109 GLY A CA 1
ATOM 898 C C . GLY A 1 109 ? 10.437 -3.962 11.119 1.00 69.94 109 GLY A C 1
ATOM 899 O O . GLY A 1 109 ? 9.921 -3.281 12.004 1.00 69.94 109 GLY A O 1
ATOM 900 N N . GLN A 1 110 ? 10.824 -3.445 9.950 1.00 73.19 110 GLN A N 1
ATOM 901 C CA . GLN A 1 110 ? 10.731 -2.016 9.611 1.00 73.19 110 GLN A CA 1
ATOM 902 C C . GLN A 1 110 ? 10.186 -1.766 8.204 1.00 73.19 110 GLN A C 1
ATOM 904 O O . GLN A 1 110 ? 9.432 -0.813 8.017 1.00 73.19 110 GLN A O 1
ATOM 909 N N . ASP A 1 111 ? 10.509 -2.635 7.246 1.00 84.94 111 ASP A N 1
ATOM 910 C CA . ASP A 1 111 ? 10.074 -2.482 5.864 1.00 84.94 111 ASP A CA 1
ATOM 911 C C . ASP A 1 111 ? 8.675 -3.064 5.663 1.00 84.94 111 ASP A C 1
ATOM 913 O O . ASP A 1 111 ? 8.259 -4.005 6.350 1.00 84.94 111 ASP A O 1
ATOM 917 N N . LEU A 1 112 ? 7.942 -2.519 4.696 1.00 88.06 112 LEU A N 1
ATOM 918 C CA . LEU A 1 112 ? 6.640 -3.038 4.289 1.00 88.06 112 LEU A CA 1
ATOM 919 C C . LEU A 1 112 ? 6.657 -3.426 2.812 1.00 88.06 112 LEU A C 1
ATOM 921 O O . LEU A 1 112 ? 7.110 -2.655 1.970 1.00 88.06 112 LEU A O 1
ATOM 925 N N . LEU A 1 113 ? 6.106 -4.594 2.502 1.00 89.56 113 LEU A N 1
ATOM 926 C CA . LEU A 1 113 ? 5.708 -4.982 1.155 1.00 89.56 113 LEU A CA 1
ATOM 927 C C . LEU A 1 113 ? 4.220 -4.677 0.975 1.00 89.56 113 LEU A C 1
ATOM 929 O O . LEU A 1 113 ? 3.419 -4.917 1.880 1.00 89.56 113 LEU A O 1
ATOM 933 N N . VAL A 1 114 ? 3.839 -4.160 -0.193 1.00 90.31 114 VAL A N 1
ATOM 934 C CA . VAL A 1 114 ? 2.444 -3.826 -0.516 1.00 90.31 114 VAL A CA 1
ATOM 935 C C . VAL A 1 114 ? 1.895 -4.852 -1.503 1.00 90.31 114 VAL A C 1
ATOM 937 O O . VAL A 1 114 ? 2.464 -5.048 -2.577 1.00 90.31 114 VAL A O 1
ATOM 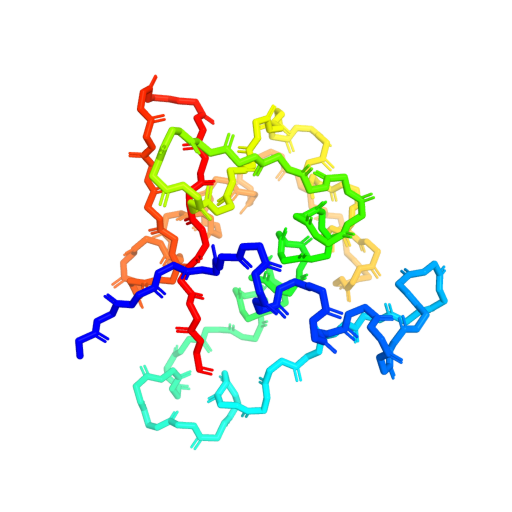940 N N . ASN A 1 115 ? 0.788 -5.511 -1.150 1.00 90.44 115 ASN A N 1
ATOM 941 C CA . ASN A 1 115 ? 0.118 -6.471 -2.027 1.00 90.44 115 ASN A CA 1
ATOM 942 C C . ASN A 1 115 ? -0.667 -5.761 -3.126 1.00 90.44 115 ASN A C 1
ATOM 944 O O . ASN A 1 115 ? -1.283 -4.719 -2.892 1.00 90.44 115 ASN A O 1
ATOM 948 N N . ILE A 1 116 ? -0.683 -6.355 -4.317 1.00 88.69 116 ILE A N 1
ATOM 949 C CA . ILE A 1 116 ? -1.588 -5.941 -5.387 1.00 88.69 116 ILE A CA 1
ATOM 950 C C . ILE A 1 116 ? -3.028 -6.340 -5.037 1.00 88.69 116 ILE A C 1
ATOM 952 O O . ILE A 1 116 ? -3.255 -7.363 -4.386 1.00 88.69 116 ILE A O 1
ATOM 956 N N . VAL A 1 117 ? -3.997 -5.543 -5.490 1.00 84.75 117 VAL A N 1
ATOM 957 C CA . VAL A 1 117 ? -5.438 -5.751 -5.257 1.00 84.75 117 VAL A CA 1
ATOM 958 C C . VAL A 1 117 ? -6.226 -5.858 -6.551 1.00 84.75 117 VAL A C 1
ATOM 960 O O . VAL A 1 117 ? -5.950 -5.074 -7.487 1.00 84.75 117 VAL A O 1
#

Organism: NCBI:txid2840825

Sequence (117 aa):
MNRFYRQEDIDQILSGYDIQKDFYVPGALFKQIAYRNLRLEVKWAYIGLLHLVLSEPHFNDNGDALLSYGIQQMAMPLAKLMNKKVDEEKVHQYLNELREADLIESVNGQDLLVNIV

pLDDT: mean 84.96, std 7.39, range [48.94, 93.38]

Radius of gyration: 13.24 Å; chains: 1; bounding box: 33×32×34 Å